Protein AF-A0A2D1SRP4-F1 (afdb_monomer)

Foldseek 3Di:
DPDPPDVPDPVVVVVVLVVVLVVQLVVLVVVQVVCCVVPVDGPDPDPVVSVVVSVVVSVVCVVVVVVVVVVVD

Radius of gyration: 16.08 Å; Cα contacts (8 Å, |Δi|>4): 23; chains: 1; bounding box: 33×30×42 Å

pLDDT: mean 70.71, std 10.4, range [41.47, 84.38]

Mean predicted aligned error: 11.54 Å

Solvent-accessible surface area (backbone atoms only — not comparable to full-atom values): 4340 Å² total; per-residue (Å²): 121,103,62,82,93,50,97,87,56,64,61,68,61,52,50,51,52,52,52,52,48,51,51,51,49,51,51,52,52,48,52,36,49,50,36,26,73,73,64,82,43,51,81,64,84,47,69,64,57,58,52,53,51,52,50,50,51,47,55,49,49,53,53,49,53,52,51,56,60,62,74,77,111

Sequence (73 aa):
MFFKKNSKINEKSINVAFQSTFIFWGVTLFINGLFEMAQDKPLISNSFIILFVGLAIFFLTEKVANHFNKNIK

Secondary structure (DSSP, 8-state):
--S---TTS-HHHHHHHHHHHHHHHHHHHHHHHHHHHHHSS-SSS-HHHHHHHHHHHHHHHHHHHHHHHHTT-

Structure (mmCIF, N/CA/C/O backbone):
data_AF-A0A2D1SRP4-F1
#
_entry.id   AF-A0A2D1SRP4-F1
#
loop_
_atom_site.group_PDB
_atom_site.id
_atom_site.type_symbol
_atom_site.label_atom_id
_atom_site.label_alt_id
_atom_site.label_comp_id
_atom_site.label_asym_id
_atom_site.label_entity_id
_atom_site.label_seq_id
_atom_site.pdbx_PDB_ins_code
_atom_site.Cartn_x
_atom_site.Cartn_y
_atom_site.Cartn_z
_atom_site.occupancy
_atom_site.B_iso_or_equiv
_atom_site.auth_seq_id
_atom_site.auth_comp_id
_atom_site.auth_asym_id
_atom_site.auth_atom_id
_atom_site.pdbx_PDB_model_num
ATOM 1 N N . MET A 1 1 ? -9.525 18.247 13.547 1.00 42.72 1 MET A N 1
ATOM 2 C CA . MET A 1 1 ? -9.678 17.180 12.532 1.00 42.72 1 MET A CA 1
ATOM 3 C C . MET A 1 1 ? -11.108 17.194 12.022 1.00 42.72 1 MET A C 1
ATOM 5 O O . MET A 1 1 ? -12.002 17.478 12.806 1.00 42.72 1 MET A O 1
ATOM 9 N N . PHE A 1 2 ? -11.306 16.924 10.730 1.00 57.44 2 PHE A N 1
ATOM 10 C CA . PHE A 1 2 ? -12.568 17.033 9.972 1.00 57.44 2 PHE A CA 1
ATOM 11 C C . PHE A 1 2 ? -13.736 16.141 10.454 1.00 57.44 2 PHE A C 1
ATOM 13 O O . PHE A 1 2 ? -14.802 16.142 9.847 1.00 57.44 2 PHE A O 1
ATOM 20 N N . PHE A 1 3 ? -13.575 15.413 11.559 1.00 55.12 3 PHE A N 1
ATOM 21 C CA . PHE A 1 3 ? -14.602 14.557 12.138 1.00 55.12 3 PHE A CA 1
ATOM 22 C C . PHE A 1 3 ? -14.994 15.082 13.519 1.00 55.12 3 PHE A C 1
ATOM 24 O O . PHE A 1 3 ? -14.140 15.334 14.370 1.00 55.12 3 PHE A O 1
ATOM 31 N N . LYS A 1 4 ? -16.303 15.273 13.727 1.00 50.78 4 LYS A N 1
ATOM 32 C CA . LYS A 1 4 ? -16.886 15.618 15.029 1.00 50.78 4 LYS A CA 1
ATOM 33 C C . LYS A 1 4 ? -16.392 14.625 16.084 1.00 50.78 4 LYS A C 1
ATOM 35 O O . LYS A 1 4 ? -16.529 13.417 15.901 1.00 50.78 4 LYS A O 1
ATOM 40 N N . LYS A 1 5 ? -15.877 15.163 17.193 1.00 48.50 5 LYS A N 1
ATOM 41 C CA . LYS A 1 5 ? -15.469 14.425 18.394 1.00 48.50 5 LYS A CA 1
ATOM 42 C C . LYS A 1 5 ? -16.664 13.620 18.909 1.00 48.50 5 LYS A C 1
ATOM 44 O O . LYS A 1 5 ? -17.577 14.175 19.515 1.00 48.50 5 LYS A O 1
ATOM 49 N N . ASN A 1 6 ? -16.700 12.331 18.598 1.00 57.75 6 ASN A N 1
ATOM 50 C CA . ASN A 1 6 ? -17.755 11.420 19.021 1.00 57.75 6 ASN A CA 1
ATOM 51 C C . ASN A 1 6 ? -17.127 10.475 20.046 1.00 57.75 6 ASN A C 1
ATOM 53 O O . ASN A 1 6 ? -16.234 9.704 19.708 1.00 57.75 6 ASN A O 1
ATOM 57 N N . SER A 1 7 ? -17.578 10.532 21.300 1.00 56.19 7 SER A N 1
ATOM 58 C CA . SER A 1 7 ? -16.981 9.827 22.451 1.00 56.19 7 SER A CA 1
ATOM 59 C C . SER A 1 7 ? -16.988 8.293 22.355 1.00 56.19 7 SER A C 1
ATOM 61 O O . SER A 1 7 ? -16.404 7.621 23.200 1.00 56.19 7 SER A O 1
ATOM 63 N N . LYS A 1 8 ? -17.630 7.728 21.324 1.00 58.66 8 LYS A N 1
ATOM 64 C CA . LYS A 1 8 ? -17.646 6.289 21.012 1.00 58.66 8 LYS A CA 1
ATOM 65 C C . LYS A 1 8 ? -16.576 5.850 20.009 1.00 58.66 8 LYS A C 1
ATOM 67 O O . LYS A 1 8 ? -16.423 4.654 19.783 1.00 58.66 8 LYS A O 1
ATOM 72 N N . ILE A 1 9 ? -15.868 6.785 19.380 1.00 58.22 9 ILE A N 1
ATOM 73 C CA . ILE A 1 9 ? -14.892 6.489 18.334 1.00 58.22 9 ILE A CA 1
ATOM 74 C C . ILE A 1 9 ? -13.497 6.525 18.955 1.00 58.22 9 ILE A C 1
ATOM 76 O O . ILE A 1 9 ? -13.088 7.527 19.537 1.00 58.22 9 ILE A O 1
ATOM 80 N N . ASN A 1 10 ? -12.761 5.420 18.845 1.00 63.09 10 ASN A N 1
ATOM 81 C CA . ASN A 1 10 ? -11.4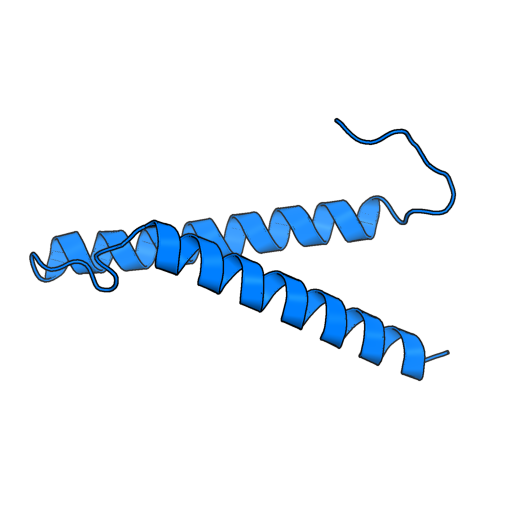00 5.322 19.357 1.00 63.09 10 ASN A CA 1
ATOM 82 C C . ASN A 1 10 ? -10.453 6.118 18.438 1.00 63.09 10 ASN A C 1
ATOM 84 O O . ASN A 1 10 ? -9.851 5.564 17.520 1.00 63.09 10 ASN A O 1
ATOM 88 N N . GLU A 1 11 ? -10.364 7.435 18.661 1.00 64.94 11 GLU A N 1
ATOM 89 C CA . GLU A 1 11 ? -9.571 8.386 17.860 1.00 64.94 11 GLU A CA 1
ATOM 90 C C . GLU A 1 11 ? -8.113 7.936 17.689 1.00 64.94 11 GLU A C 1
ATOM 92 O O . GLU A 1 11 ? -7.528 8.123 16.624 1.00 64.94 11 GLU A O 1
ATOM 97 N N . LYS A 1 12 ? -7.544 7.264 18.700 1.00 65.44 12 LYS A N 1
ATOM 98 C CA . LYS A 1 12 ? -6.209 6.654 18.625 1.00 65.44 12 LYS A CA 1
ATOM 99 C C . LYS A 1 12 ? -6.119 5.596 17.529 1.00 65.44 12 LYS A C 1
ATOM 101 O O . LYS A 1 12 ? -5.161 5.602 16.765 1.00 65.44 12 LYS A O 1
ATOM 106 N N . SER A 1 13 ? -7.112 4.713 17.438 1.00 64.81 13 SER A N 1
ATOM 107 C CA . SER A 1 13 ? -7.138 3.657 16.422 1.00 64.81 13 SER A CA 1
ATOM 108 C C . SER A 1 13 ? -7.257 4.240 15.018 1.00 64.81 13 SER A C 1
ATOM 110 O O . SER A 1 13 ? -6.573 3.779 14.113 1.00 64.81 13 SER A O 1
ATOM 112 N N . ILE A 1 14 ? -8.075 5.282 14.841 1.00 69.88 14 ILE A N 1
ATOM 113 C CA . ILE A 1 14 ? -8.228 5.960 13.546 1.00 69.88 14 ILE A CA 1
ATOM 114 C C . ILE A 1 14 ? -6.933 6.657 13.144 1.00 69.88 14 ILE A C 1
ATOM 116 O O . ILE A 1 14 ? -6.512 6.556 11.997 1.00 69.88 14 ILE A O 1
ATOM 120 N N . ASN A 1 15 ? -6.279 7.344 14.080 1.00 74.38 15 ASN A N 1
ATOM 121 C CA . ASN A 1 15 ? -5.046 8.058 13.779 1.00 74.38 15 ASN A CA 1
ATOM 122 C C . ASN A 1 15 ? -3.917 7.093 13.376 1.00 74.38 15 ASN A C 1
ATOM 124 O O . ASN A 1 15 ? -3.205 7.345 12.409 1.00 74.38 15 ASN A O 1
ATOM 128 N N . VAL A 1 16 ? -3.810 5.951 14.064 1.00 75.00 16 VAL A N 1
ATOM 129 C CA . VAL A 1 16 ? -2.876 4.873 13.698 1.00 75.00 16 VAL A CA 1
ATOM 130 C C . VAL A 1 16 ? -3.215 4.290 12.324 1.00 75.00 16 VAL A C 1
ATOM 132 O O . VAL A 1 16 ? -2.315 4.070 11.517 1.00 75.00 16 VAL A O 1
ATOM 135 N N . ALA A 1 17 ? -4.498 4.090 12.024 1.00 72.94 17 ALA A N 1
ATOM 136 C CA . ALA A 1 17 ? -4.955 3.584 10.735 1.00 72.94 17 ALA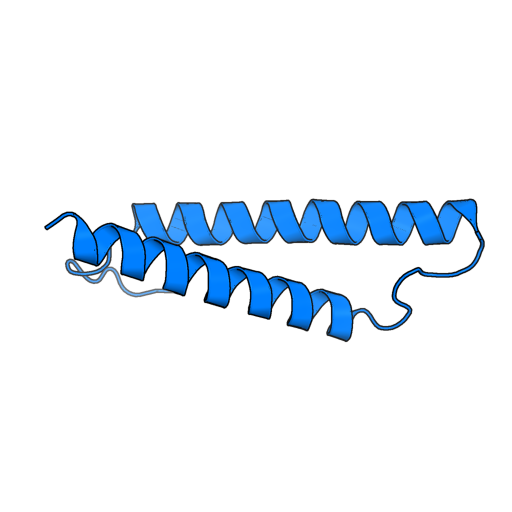 A CA 1
ATOM 137 C C . ALA A 1 17 ? -4.608 4.558 9.585 1.00 72.94 17 ALA A C 1
ATOM 139 O O . ALA A 1 17 ? -4.035 4.153 8.571 1.00 72.94 17 ALA A O 1
ATOM 140 N N . PHE A 1 18 ? -4.840 5.860 9.775 1.00 74.94 18 PHE A N 1
ATOM 141 C CA . PHE A 1 18 ? -4.433 6.901 8.826 1.00 74.94 18 PHE A CA 1
ATOM 142 C C . PHE A 1 18 ? -2.918 6.944 8.626 1.00 74.94 18 PHE A C 1
ATOM 144 O O . PHE A 1 18 ? -2.448 6.980 7.491 1.00 74.94 18 PHE A O 1
ATOM 151 N N . GLN A 1 19 ? -2.150 6.909 9.715 1.00 76.50 19 GLN A N 1
ATOM 152 C CA . GLN A 1 19 ? -0.692 6.958 9.653 1.00 76.50 19 GLN A CA 1
ATOM 153 C C . GLN A 1 19 ? -0.115 5.718 8.956 1.00 76.50 19 GLN A C 1
ATOM 155 O O . GLN A 1 19 ? 0.777 5.843 8.121 1.00 76.50 19 GLN A O 1
ATOM 160 N N . SER A 1 20 ? -0.665 4.534 9.231 1.00 75.12 20 SER A N 1
ATOM 161 C CA . SER A 1 20 ? -0.291 3.290 8.553 1.00 75.12 20 SER A CA 1
ATOM 162 C C . SER A 1 20 ? -0.605 3.341 7.056 1.00 75.12 20 SER A C 1
ATOM 164 O O . SER A 1 20 ? 0.251 2.992 6.245 1.00 75.12 20 SER A O 1
ATOM 166 N N . THR A 1 21 ? -1.776 3.862 6.677 1.00 78.62 21 THR A N 1
ATOM 167 C CA . THR A 1 21 ? -2.152 4.048 5.264 1.00 78.62 21 THR A CA 1
ATOM 168 C C . THR A 1 21 ? -1.209 5.008 4.559 1.00 78.62 21 THR A C 1
ATOM 170 O O . THR A 1 21 ? -0.765 4.735 3.448 1.00 78.62 21 THR A O 1
ATOM 173 N N . PHE A 1 22 ? -0.875 6.121 5.214 1.00 80.69 22 PHE A N 1
ATOM 174 C CA . PHE A 1 22 ? 0.019 7.127 4.658 1.00 80.69 22 PHE A CA 1
ATOM 175 C C . PHE A 1 22 ? 1.425 6.566 4.425 1.00 80.69 22 PHE A C 1
ATOM 177 O O . PHE A 1 22 ? 1.993 6.761 3.354 1.00 80.69 22 PHE A O 1
ATOM 184 N N . ILE A 1 23 ? 1.961 5.813 5.392 1.00 83.19 23 ILE A N 1
ATOM 185 C CA . ILE A 1 23 ? 3.256 5.135 5.253 1.00 83.19 23 ILE A CA 1
ATOM 186 C C . ILE A 1 23 ? 3.200 4.096 4.128 1.00 83.19 23 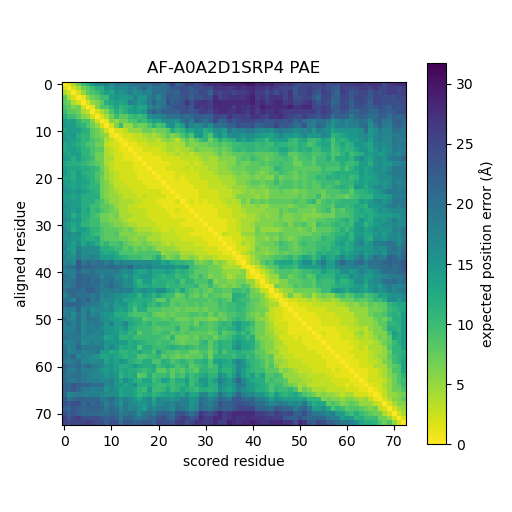ILE A C 1
ATOM 188 O O . ILE A 1 23 ? 4.098 4.073 3.290 1.00 83.19 23 ILE A O 1
ATOM 192 N N . PHE A 1 24 ? 2.145 3.275 4.071 1.00 80.44 24 PHE A N 1
ATOM 193 C CA . PHE A 1 24 ? 1.972 2.268 3.022 1.00 80.44 24 PHE A CA 1
ATOM 194 C C . PHE A 1 24 ? 2.004 2.910 1.633 1.00 80.44 24 PHE A C 1
ATOM 196 O O . PHE A 1 24 ? 2.793 2.515 0.780 1.00 80.44 24 PHE A O 1
ATOM 203 N N . TRP A 1 25 ? 1.213 3.961 1.436 1.00 81.44 25 TRP A N 1
ATOM 204 C CA . TRP A 1 25 ? 1.167 4.693 0.177 1.00 81.44 25 TRP A CA 1
ATOM 205 C C . TRP A 1 25 ? 2.476 5.386 -0.169 1.00 81.44 25 TRP A C 1
ATOM 207 O O . TRP A 1 25 ? 2.888 5.346 -1.325 1.00 81.44 25 TRP A O 1
ATOM 217 N N . GLY A 1 26 ? 3.142 5.987 0.819 1.00 82.69 26 GLY A N 1
ATOM 218 C CA . GLY A 1 26 ? 4.457 6.589 0.633 1.00 82.69 26 GLY A CA 1
ATOM 219 C C . GLY A 1 26 ? 5.467 5.570 0.112 1.00 82.69 26 GLY A C 1
ATOM 220 O O . GLY A 1 26 ? 6.130 5.825 -0.887 1.00 82.69 26 GLY A O 1
ATOM 221 N N . VAL A 1 27 ? 5.524 4.383 0.723 1.00 84.38 27 VAL A N 1
ATOM 222 C CA . VAL A 1 27 ? 6.420 3.298 0.295 1.00 84.38 27 VAL A CA 1
ATOM 223 C C . VAL A 1 27 ? 6.033 2.759 -1.084 1.00 84.38 27 VAL A C 1
ATOM 225 O O . VAL A 1 27 ? 6.905 2.586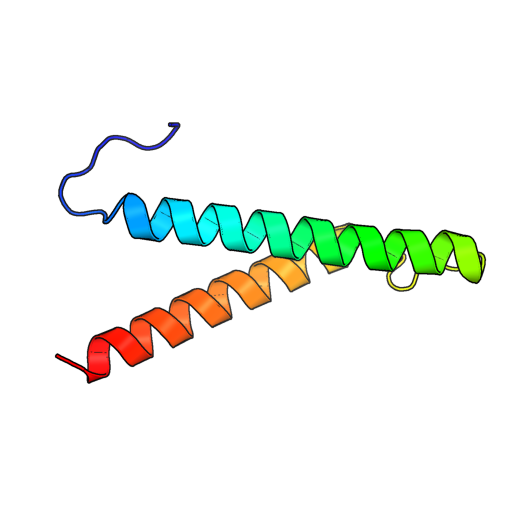 -1.931 1.00 84.38 27 VAL A O 1
ATOM 228 N N . THR A 1 28 ? 4.746 2.521 -1.351 1.00 80.94 28 THR A N 1
ATOM 229 C CA . THR A 1 28 ? 4.292 2.011 -2.655 1.00 80.94 28 THR A CA 1
ATOM 230 C C . THR A 1 28 ? 4.597 2.989 -3.788 1.00 80.94 28 THR A C 1
ATOM 232 O O . THR A 1 28 ? 5.111 2.573 -4.824 1.00 80.94 28 THR A O 1
ATOM 235 N N . LEU A 1 29 ? 4.331 4.284 -3.596 1.00 81.69 29 LEU A N 1
ATOM 236 C CA . LEU A 1 29 ? 4.651 5.316 -4.585 1.00 81.69 29 LEU A CA 1
ATOM 237 C C . LEU A 1 29 ? 6.161 5.471 -4.766 1.00 81.69 29 LEU A C 1
ATOM 239 O O . LEU A 1 29 ? 6.624 5.621 -5.894 1.00 81.69 29 LEU A O 1
ATOM 243 N N . PHE A 1 30 ? 6.929 5.380 -3.679 1.00 82.12 30 PHE A N 1
ATOM 244 C CA . PHE A 1 30 ? 8.385 5.442 -3.730 1.00 82.12 30 PHE A CA 1
ATOM 245 C C . PHE A 1 30 ? 8.980 4.281 -4.536 1.00 82.12 30 PHE A C 1
ATOM 247 O O . PHE A 1 30 ? 9.816 4.503 -5.407 1.00 82.12 30 PHE A O 1
ATOM 254 N N . ILE A 1 31 ? 8.504 3.051 -4.317 1.00 82.56 31 ILE A N 1
ATOM 255 C CA . ILE A 1 31 ? 8.919 1.879 -5.101 1.00 82.56 31 ILE A CA 1
ATOM 256 C C . ILE A 1 31 ? 8.490 2.023 -6.565 1.00 82.56 31 ILE A C 1
ATOM 258 O O . ILE A 1 31 ? 9.287 1.740 -7.457 1.00 82.56 31 ILE A O 1
ATOM 262 N N . ASN A 1 32 ? 7.263 2.484 -6.831 1.00 81.56 32 ASN A N 1
ATOM 263 C CA . ASN A 1 32 ? 6.782 2.672 -8.201 1.00 81.56 32 ASN A CA 1
ATOM 264 C C . ASN A 1 32 ? 7.637 3.696 -8.967 1.00 81.56 32 ASN A C 1
ATOM 266 O O . ASN A 1 32 ? 8.004 3.440 -10.110 1.00 81.56 32 ASN A O 1
ATOM 270 N N . GLY A 1 33 ? 8.016 4.800 -8.313 1.00 75.75 33 GLY A N 1
ATOM 271 C CA . GLY A 1 33 ? 8.913 5.810 -8.879 1.00 75.75 33 GLY A CA 1
ATOM 272 C C . GLY A 1 33 ? 10.351 5.313 -9.062 1.00 75.75 33 GLY A C 1
ATOM 273 O O . GLY A 1 33 ? 10.971 5.608 -10.079 1.00 75.75 33 GLY A O 1
ATOM 274 N N . LEU A 1 34 ? 10.878 4.504 -8.134 1.00 81.31 34 LEU A N 1
ATOM 275 C CA . LEU A 1 34 ? 12.192 3.866 -8.298 1.00 81.31 34 LEU A CA 1
ATOM 276 C C . LEU A 1 34 ? 12.228 2.928 -9.510 1.00 81.31 34 LEU A C 1
ATOM 278 O O . LEU A 1 34 ? 13.221 2.901 -10.230 1.00 81.31 34 LEU A O 1
ATOM 282 N N . PHE A 1 35 ? 11.154 2.175 -9.749 1.00 77.31 35 PHE A N 1
ATOM 283 C CA . PHE A 1 35 ? 11.041 1.309 -10.925 1.00 77.31 35 PHE A CA 1
ATOM 284 C C . PHE A 1 35 ? 10.942 2.101 -12.226 1.00 77.31 35 PHE A C 1
ATOM 286 O O . PHE A 1 35 ? 11.597 1.743 -13.202 1.00 77.31 35 PHE A O 1
ATOM 293 N N . GLU A 1 36 ? 10.180 3.194 -12.224 1.00 79.12 36 GLU A N 1
ATOM 294 C CA . GLU A 1 36 ? 10.099 4.107 -13.364 1.00 79.12 36 GLU A CA 1
ATOM 295 C C . GLU A 1 36 ? 11.476 4.704 -13.694 1.00 79.12 36 GLU A C 1
ATOM 297 O O . GLU A 1 36 ? 11.882 4.700 -14.851 1.00 79.12 36 GLU A O 1
ATOM 302 N N . MET A 1 37 ? 12.244 5.098 -12.673 1.00 78.12 37 MET A N 1
ATOM 303 C CA . MET A 1 37 ? 13.601 5.629 -12.830 1.00 78.12 37 MET A CA 1
ATOM 304 C C . MET A 1 37 ? 14.627 4.570 -13.273 1.00 78.12 37 MET A C 1
ATOM 306 O O . MET A 1 37 ? 15.596 4.904 -13.948 1.00 78.12 37 MET A O 1
ATOM 310 N N . ALA A 1 38 ? 14.448 3.303 -12.882 1.00 80.19 38 ALA A N 1
ATOM 311 C CA . ALA A 1 38 ? 15.397 2.227 -13.177 1.00 80.19 38 ALA A CA 1
ATOM 312 C C . ALA A 1 38 ? 15.134 1.500 -14.507 1.00 80.19 38 ALA A C 1
ATOM 314 O O . ALA A 1 38 ? 16.065 0.929 -15.074 1.00 80.19 38 ALA A O 1
ATOM 315 N N . GLN A 1 39 ? 13.883 1.450 -14.977 1.00 76.00 39 GLN A N 1
ATOM 316 C CA . GLN A 1 39 ? 13.483 0.650 -16.144 1.00 76.00 39 GLN A CA 1
ATOM 317 C C . GLN A 1 39 ? 12.771 1.451 -17.246 1.00 76.00 39 GLN A C 1
ATOM 319 O O . GLN A 1 39 ? 12.291 0.835 -18.200 1.00 76.00 39 GLN A O 1
ATOM 324 N N . ASP A 1 40 ? 12.656 2.783 -17.115 1.00 70.00 40 ASP A N 1
ATOM 325 C CA . ASP A 1 40 ? 11.884 3.670 -18.016 1.00 70.00 40 ASP A CA 1
ATOM 326 C C . ASP A 1 40 ? 10.431 3.198 -18.239 1.00 70.00 40 ASP A C 1
ATOM 328 O O . ASP A 1 40 ? 9.746 3.563 -19.198 1.00 70.00 40 ASP A O 1
ATOM 332 N N . LYS A 1 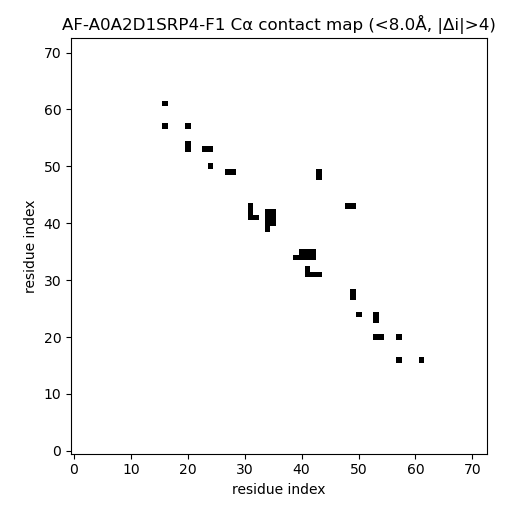41 ? 9.941 2.335 -17.343 1.00 69.38 41 LYS A N 1
ATOM 333 C CA . LYS A 1 41 ? 8.601 1.765 -17.367 1.00 69.38 41 LYS A CA 1
ATOM 334 C C . LYS A 1 41 ? 8.030 1.792 -15.959 1.00 69.38 41 LYS A C 1
ATOM 336 O O . LYS A 1 41 ? 8.599 1.163 -15.065 1.00 69.38 41 LYS A O 1
ATOM 341 N N . PRO A 1 42 ? 6.891 2.468 -15.747 1.00 66.56 42 PRO A N 1
ATOM 342 C CA . PRO A 1 42 ? 6.216 2.416 -14.465 1.00 66.56 42 PRO A CA 1
ATOM 343 C C . PRO A 1 42 ? 5.695 0.995 -14.224 1.00 66.56 42 PRO A C 1
ATOM 345 O O . PRO A 1 42 ? 5.063 0.392 -15.094 1.00 66.56 42 PRO A O 1
ATOM 348 N N . LEU A 1 43 ? 5.943 0.471 -13.021 1.00 67.94 43 LEU A N 1
ATOM 349 C CA . LEU A 1 43 ? 5.443 -0.836 -12.577 1.00 67.94 43 LEU A CA 1
ATOM 350 C C . LEU A 1 43 ? 3.912 -0.884 -12.663 1.00 67.94 43 LEU A C 1
ATOM 352 O O . LEU A 1 43 ? 3.318 -1.852 -13.135 1.00 67.94 43 LEU A O 1
ATOM 356 N N . ILE A 1 44 ? 3.277 0.207 -12.236 1.00 67.94 44 ILE A N 1
ATOM 357 C CA . ILE A 1 44 ? 1.857 0.463 -12.413 1.00 67.94 44 ILE A CA 1
ATOM 358 C C . ILE A 1 44 ? 1.721 1.836 -13.072 1.00 67.94 44 ILE A C 1
ATOM 360 O O . ILE A 1 44 ? 1.883 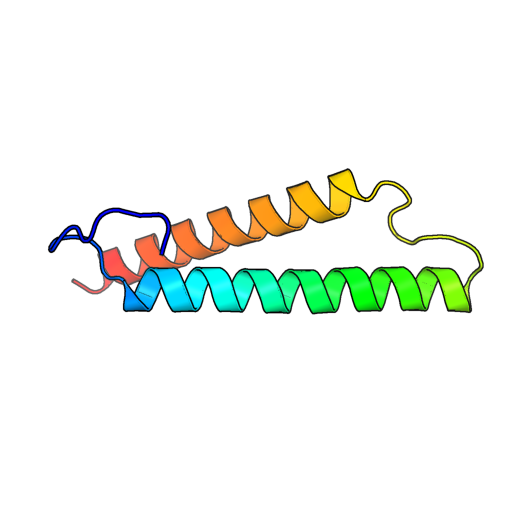2.872 -12.432 1.00 67.94 44 ILE A O 1
ATOM 364 N N . SER A 1 45 ? 1.402 1.838 -14.367 1.00 71.44 45 SER A N 1
ATOM 365 C CA . SER A 1 45 ? 1.269 3.062 -15.175 1.00 71.44 45 SER A CA 1
ATOM 366 C C . SER A 1 45 ? 0.063 3.927 -14.794 1.00 71.44 45 SER A C 1
ATOM 368 O O . SER A 1 45 ? -0.034 5.075 -15.217 1.00 71.44 45 SER A O 1
ATOM 370 N N . ASN A 1 46 ? -0.881 3.374 -14.029 1.00 74.69 46 ASN A N 1
ATOM 371 C CA . ASN A 1 46 ? -2.095 4.062 -13.620 1.00 74.69 46 ASN A CA 1
ATOM 372 C C . ASN A 1 46 ? -2.076 4.338 -12.113 1.00 74.69 46 ASN A C 1
ATOM 374 O O . ASN A 1 46 ? -2.321 3.444 -11.300 1.00 74.69 46 ASN A O 1
ATOM 378 N N . SER A 1 47 ? -1.860 5.601 -11.752 1.00 72.56 47 SER A N 1
ATOM 379 C CA . SER A 1 47 ? -1.837 6.068 -10.364 1.00 72.56 47 SER A CA 1
ATOM 380 C C . SER A 1 47 ? -3.120 5.739 -9.598 1.00 72.56 47 SER A C 1
ATOM 382 O O . SER A 1 47 ? -3.055 5.501 -8.396 1.00 72.56 47 SER A O 1
ATOM 384 N N . PHE A 1 48 ? -4.274 5.640 -10.273 1.00 72.81 48 PHE A N 1
ATOM 385 C CA . PHE A 1 48 ? -5.527 5.224 -9.636 1.00 72.81 48 PHE A CA 1
ATOM 386 C C . PHE A 1 48 ? -5.499 3.764 -9.177 1.00 72.81 48 PHE A C 1
ATOM 388 O O . PHE A 1 48 ? -6.105 3.442 -8.161 1.00 72.81 48 PHE A O 1
ATOM 395 N N . ILE A 1 49 ? -4.782 2.876 -9.869 1.00 75.88 49 ILE A N 1
ATOM 396 C CA . ILE A 1 49 ? -4.677 1.467 -9.464 1.00 75.88 49 ILE A CA 1
ATOM 397 C C . ILE A 1 49 ? -3.899 1.360 -8.152 1.00 75.88 49 ILE A C 1
ATOM 399 O O . ILE A 1 49 ? -4.349 0.673 -7.240 1.00 75.88 49 ILE A O 1
ATOM 403 N N . ILE A 1 50 ? -2.788 2.091 -8.014 1.00 75.62 50 ILE A N 1
ATOM 404 C CA . ILE A 1 50 ? -2.017 2.166 -6.759 1.00 75.62 50 ILE A CA 1
ATOM 405 C C . ILE A 1 50 ? -2.909 2.667 -5.616 1.00 75.62 50 ILE A C 1
ATOM 407 O O . ILE A 1 50 ? -2.930 2.088 -4.529 1.00 75.62 50 ILE A O 1
ATOM 411 N N . LEU A 1 51 ? -3.697 3.700 -5.911 1.00 75.06 51 LEU A N 1
ATOM 412 C CA . LEU A 1 51 ? -4.679 4.319 -5.025 1.00 75.06 51 LEU A CA 1
ATOM 413 C C . LEU A 1 51 ? -5.701 3.291 -4.507 1.00 75.06 51 LEU A C 1
ATOM 415 O O . LEU A 1 51 ? -5.858 3.103 -3.300 1.00 75.06 51 LEU A O 1
ATOM 419 N N . PHE A 1 52 ? -6.371 2.584 -5.422 1.00 77.06 52 PHE A N 1
ATOM 420 C CA . PHE A 1 52 ? -7.407 1.603 -5.097 1.00 77.06 52 PHE A CA 1
ATOM 421 C C . PHE A 1 52 ? -6.846 0.349 -4.422 1.00 77.06 52 PHE A C 1
ATOM 423 O O . PHE A 1 52 ? -7.486 -0.176 -3.514 1.00 77.06 52 PHE A O 1
ATOM 430 N N . VAL A 1 53 ? -5.653 -0.111 -4.808 1.00 78.25 53 VAL A N 1
ATOM 431 C CA . VAL A 1 53 ? -4.982 -1.256 -4.173 1.00 78.25 53 VAL A CA 1
ATOM 432 C C . VAL A 1 53 ? -4.603 -0.923 -2.733 1.00 78.25 53 VAL A C 1
ATOM 434 O O . VAL A 1 53 ? -4.915 -1.698 -1.829 1.00 78.25 53 VAL A O 1
ATOM 437 N N . GLY A 1 54 ? -4.005 0.247 -2.489 1.00 73.12 54 GLY A N 1
ATOM 438 C CA . GLY A 1 54 ? -3.681 0.687 -1.133 1.00 73.12 54 GLY A CA 1
ATOM 439 C C . GLY A 1 54 ? -4.925 0.858 -0.262 1.00 73.12 54 GLY A C 1
ATOM 440 O O . GLY A 1 54 ? -4.923 0.458 0.901 1.00 73.12 54 GLY A O 1
ATOM 441 N N . LEU A 1 55 ? -6.016 1.379 -0.829 1.00 74.75 55 LEU A N 1
ATOM 442 C CA . LEU A 1 55 ? -7.295 1.502 -0.129 1.00 74.75 55 LEU A CA 1
ATOM 443 C C . LEU A 1 55 ? -7.926 0.133 0.182 1.00 74.75 55 LEU A C 1
ATOM 445 O O . LEU A 1 55 ? -8.424 -0.084 1.285 1.00 74.75 55 LEU A O 1
ATOM 449 N N . ALA A 1 56 ? -7.882 -0.807 -0.765 1.00 80.00 56 ALA A N 1
ATOM 450 C CA . ALA A 1 56 ? -8.393 -2.161 -0.576 1.00 80.00 56 ALA A CA 1
ATOM 451 C C . ALA A 1 56 ? -7.626 -2.897 0.530 1.00 80.00 56 ALA A C 1
ATOM 453 O O . ALA A 1 56 ? -8.246 -3.488 1.412 1.00 80.00 56 ALA A O 1
ATOM 454 N N . ILE A 1 57 ? -6.292 -2.805 0.529 1.00 76.19 57 ILE A N 1
ATOM 455 C CA . ILE A 1 57 ? -5.430 -3.392 1.564 1.00 76.19 57 ILE A CA 1
ATOM 456 C C . ILE A 1 57 ? -5.708 -2.756 2.925 1.00 76.19 57 ILE A C 1
ATOM 458 O O . ILE A 1 57 ? -5.794 -3.477 3.919 1.00 76.19 57 ILE A O 1
ATOM 462 N N . PHE A 1 58 ? -5.904 -1.436 2.982 1.00 75.5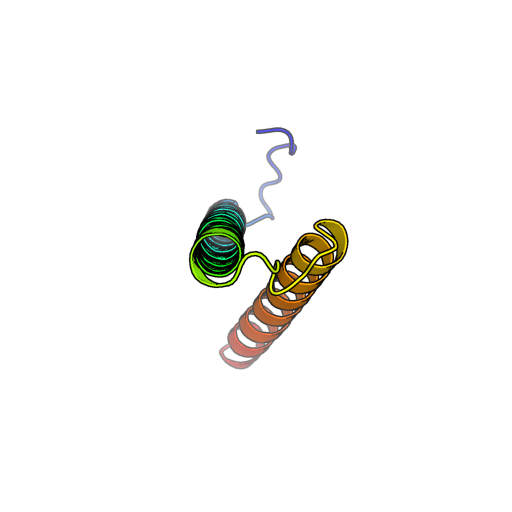0 58 PHE A N 1
ATOM 463 C CA . PHE A 1 58 ? -6.264 -0.743 4.215 1.00 75.50 58 PHE A CA 1
ATOM 464 C C . PHE A 1 58 ? -7.575 -1.269 4.808 1.00 75.50 58 PHE A C 1
ATOM 466 O O . PHE A 1 58 ? -7.592 -1.721 5.953 1.00 75.50 58 PHE A O 1
ATOM 473 N N . PHE A 1 59 ? -8.651 -1.293 4.017 1.00 75.56 59 PHE A N 1
ATOM 474 C CA . PHE A 1 59 ? -9.945 -1.795 4.480 1.00 75.56 59 PHE A CA 1
ATOM 475 C C . PHE A 1 59 ? -9.904 -3.284 4.840 1.00 75.56 59 PHE A C 1
ATOM 477 O O . PHE A 1 59 ? -10.534 -3.690 5.817 1.00 75.56 59 PHE A O 1
ATOM 484 N N . LEU A 1 60 ? -9.157 -4.109 4.095 1.00 78.62 60 LEU A N 1
ATOM 485 C CA . LEU A 1 60 ? -8.941 -5.513 4.453 1.00 78.62 60 LEU A CA 1
ATOM 486 C C . LEU A 1 60 ? -8.216 -5.639 5.792 1.00 78.62 60 LEU A C 1
ATOM 488 O O . LEU A 1 60 ? -8.649 -6.409 6.644 1.00 78.62 60 LEU A O 1
ATOM 492 N N . THR A 1 61 ? -7.148 -4.871 5.991 1.00 72.00 61 THR A N 1
ATOM 493 C CA . THR A 1 61 ? -6.343 -4.909 7.215 1.00 72.00 61 THR A CA 1
ATOM 494 C C . THR A 1 61 ? -7.150 -4.427 8.412 1.00 72.00 61 THR A C 1
ATOM 496 O O . THR A 1 61 ? -7.137 -5.084 9.447 1.00 72.00 61 THR A O 1
ATOM 499 N N . GLU A 1 62 ? -7.919 -3.344 8.275 1.00 72.50 62 GLU A N 1
ATOM 500 C CA . GLU A 1 62 ? -8.826 -2.866 9.320 1.00 72.50 62 GLU A CA 1
ATOM 501 C C . GLU A 1 62 ? -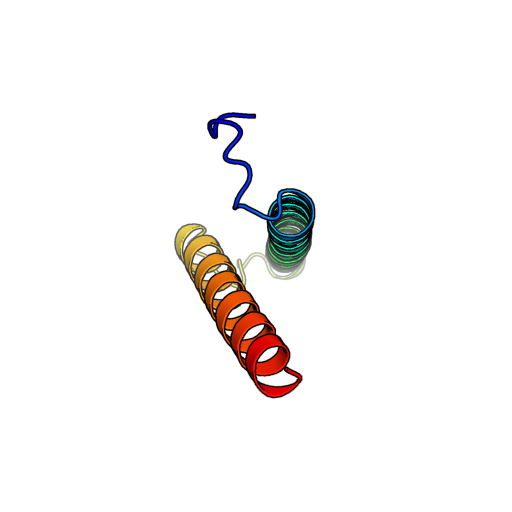9.892 -3.919 9.646 1.00 72.50 62 GLU A C 1
ATOM 503 O O . GLU A 1 62 ? -10.121 -4.234 10.812 1.00 72.50 62 GLU A O 1
ATOM 508 N N . LYS A 1 63 ? -10.512 -4.526 8.627 1.00 76.25 63 LYS A N 1
ATOM 509 C CA . LYS A 1 63 ? -11.540 -5.555 8.815 1.00 76.25 63 LYS A CA 1
ATOM 510 C C . LYS A 1 63 ? -10.979 -6.805 9.490 1.00 76.25 63 LYS A C 1
ATOM 512 O O . LYS A 1 63 ? -11.623 -7.337 10.389 1.00 76.25 63 LYS A O 1
ATOM 517 N N . VAL A 1 64 ? -9.788 -7.253 9.093 1.00 77.94 64 VAL A N 1
ATOM 518 C CA . VAL A 1 64 ? -9.087 -8.392 9.702 1.00 77.94 64 VAL A CA 1
ATOM 519 C C . VAL A 1 64 ? -8.681 -8.056 11.135 1.00 77.94 64 VAL A C 1
ATOM 521 O O . VAL A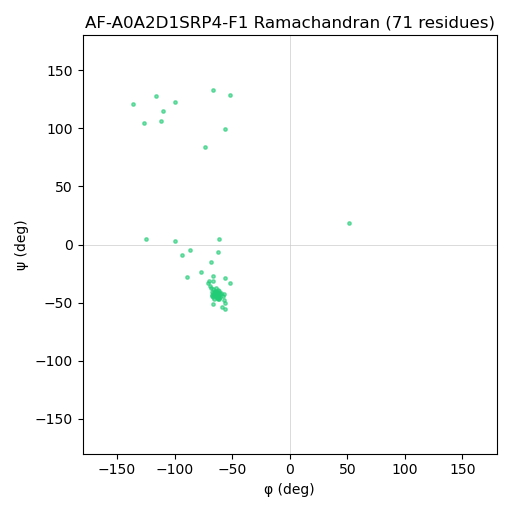 1 64 ? -9.046 -8.790 12.047 1.00 77.94 64 VAL A O 1
ATOM 524 N N . ALA A 1 65 ? -8.011 -6.927 11.371 1.00 71.62 65 ALA A N 1
ATOM 525 C CA . ALA A 1 65 ? -7.587 -6.504 12.704 1.00 71.62 65 ALA A CA 1
ATOM 526 C C . ALA A 1 65 ? -8.776 -6.335 13.662 1.00 71.62 65 ALA A C 1
ATOM 528 O O . ALA A 1 65 ? -8.728 -6.792 14.803 1.00 71.62 65 ALA A O 1
ATOM 529 N N . ASN A 1 66 ? -9.876 -5.745 13.193 1.00 69.94 66 ASN A N 1
ATOM 530 C CA . ASN A 1 66 ? -11.090 -5.587 13.985 1.00 69.94 66 ASN A CA 1
ATOM 531 C C . ASN A 1 66 ? -11.805 -6.930 14.213 1.00 69.94 66 ASN A C 1
ATOM 533 O O . ASN A 1 66 ? -12.373 -7.152 15.281 1.00 69.94 66 ASN A O 1
ATOM 537 N N . HIS A 1 67 ? -11.745 -7.859 13.252 1.00 69.06 67 HIS A N 1
ATOM 538 C CA . HIS A 1 67 ? -12.266 -9.213 13.433 1.00 69.06 67 HIS A CA 1
ATOM 539 C C . HIS A 1 67 ? -11.458 -10.012 14.466 1.00 69.06 67 HIS A C 1
ATOM 541 O O . HIS A 1 67 ? -12.054 -10.628 15.348 1.00 69.06 67 HIS A O 1
ATOM 547 N N . PHE A 1 68 ? -10.124 -9.942 14.421 1.00 65.25 68 PHE A N 1
ATOM 548 C CA . PHE A 1 68 ? -9.249 -10.564 15.419 1.00 65.25 68 PHE A CA 1
ATOM 549 C C . PHE A 1 68 ? -9.438 -9.953 16.811 1.00 65.25 68 PHE A C 1
ATOM 551 O O . PHE A 1 68 ? -9.550 -10.688 17.787 1.00 65.25 68 PHE A O 1
ATOM 558 N N . ASN A 1 69 ? -9.571 -8.630 16.913 1.00 56.44 69 ASN A N 1
ATOM 559 C CA . ASN A 1 69 ? -9.813 -7.955 18.190 1.00 56.44 69 ASN A CA 1
ATOM 560 C C . ASN A 1 69 ? -11.189 -8.299 18.797 1.00 56.44 69 ASN A C 1
ATOM 562 O O . ASN A 1 69 ? -11.364 -8.279 20.012 1.00 56.44 69 ASN A O 1
ATOM 566 N N . LYS A 1 70 ? -12.174 -8.651 17.960 1.00 50.75 70 LYS A N 1
ATOM 567 C CA . LYS A 1 70 ? -13.505 -9.083 18.408 1.00 50.75 70 LYS A CA 1
ATOM 568 C C . LYS A 1 70 ? -13.531 -10.528 18.927 1.00 50.75 70 LYS A C 1
ATOM 570 O O . LYS A 1 70 ? -14.405 -10.837 19.722 1.00 50.75 70 LYS A O 1
ATOM 575 N N . ASN A 1 71 ? -12.589 -11.382 18.516 1.00 48.50 71 ASN A N 1
ATOM 576 C CA . ASN A 1 71 ? -12.480 -12.777 18.976 1.00 48.50 71 ASN A CA 1
ATOM 577 C C . ASN A 1 71 ? -11.662 -12.945 20.272 1.00 48.50 71 ASN A C 1
ATOM 579 O O . ASN A 1 71 ? -11.565 -14.053 20.787 1.00 48.50 71 ASN A O 1
ATOM 583 N N . ILE A 1 72 ? -11.061 -11.869 20.791 1.00 50.28 72 ILE A N 1
ATOM 584 C CA . ILE A 1 72 ? -10.270 -11.873 22.038 1.00 50.28 72 ILE A CA 1
ATOM 585 C C . ILE A 1 72 ? -11.099 -11.337 23.232 1.00 50.28 72 ILE A C 1
ATOM 587 O O . ILE A 1 72 ? -10.597 -11.234 24.349 1.00 50.28 72 ILE A O 1
ATOM 591 N N . LYS A 1 73 ? -12.381 -11.013 23.024 1.00 41.47 73 LYS A N 1
ATOM 592 C CA . LYS A 1 73 ? -13.303 -10.529 24.061 1.00 41.47 73 LYS A CA 1
ATOM 593 C C . LYS A 1 73 ? -14.414 -11.534 24.324 1.00 41.47 73 LYS A C 1
ATOM 595 O O . LYS A 1 73 ? -14.817 -11.626 25.502 1.00 41.47 73 LYS A O 1
#